Protein AF-A0A7Z9QUE1-F1 (afdb_monomer_lite)

Sequence (65 aa):
DNPVWIGNDGYQQHFNGLIDEVAIFNMALTVDEIKRIIKQGLSEVLAASPQGKIALTWGRIKNDL

Secondary structure (DSSP, 8-state):
-----SSB-SSS-B--S---S----SSPPPHHHHHHHHHHHHHHHH---GGG-HHHHHHHHHH--

Foldseek 3Di:
DDDDDDQDPVPPHGNDDDDDQDDDDPDDDDPVRVVCCVVPPPVVVPPPPPVPDPVVVVVVVVVVD

Radius of gyration: 18.9 Å; chains: 1; bounding box: 56×26×33 Å

Structure (mmCIF, N/CA/C/O backbone):
data_AF-A0A7Z9QUE1-F1
#
_entry.id   AF-A0A7Z9QUE1-F1
#
loop_
_atom_site.group_PDB
_atom_site.id
_atom_site.type_symbol
_atom_site.label_atom_id
_atom_site.label_alt_id
_atom_site.label_comp_id
_atom_site.label_asym_id
_atom_site.label_entity_id
_atom_site.label_seq_id
_atom_site.pdbx_PDB_ins_code
_atom_site.Cartn_x
_atom_site.Cartn_y
_atom_site.Cartn_z
_atom_site.occupancy
_atom_site.B_iso_or_equiv
_atom_site.auth_seq_id
_atom_site.auth_comp_id
_atom_site.auth_asym_id
_atom_site.auth_atom_id
_atom_site.pdbx_PDB_model_num
ATOM 1 N N . ASP A 1 1 ? 0.323 14.234 -16.577 1.00 71.00 1 ASP A N 1
ATOM 2 C CA . ASP A 1 1 ? -0.036 13.064 -15.756 1.00 71.00 1 ASP A CA 1
ATOM 3 C C . ASP A 1 1 ? 1.105 12.072 -15.727 1.00 71.00 1 ASP A C 1
ATOM 5 O O . ASP A 1 1 ? 1.574 11.681 -16.788 1.00 71.00 1 ASP A O 1
ATOM 9 N N . ASN A 1 2 ? 1.566 11.710 -14.527 1.00 81.94 2 ASN A N 1
ATOM 10 C CA . ASN A 1 2 ? 2.590 10.686 -14.321 1.00 81.94 2 ASN A CA 1
ATOM 11 C C . ASN A 1 2 ? 1.927 9.496 -13.614 1.00 81.94 2 ASN A C 1
ATOM 13 O O . ASN A 1 2 ? 1.542 9.642 -12.451 1.00 81.94 2 ASN A O 1
ATOM 17 N N . PRO A 1 3 ? 1.733 8.356 -14.296 1.00 85.56 3 PRO A N 1
ATOM 18 C CA . PRO A 1 3 ? 1.103 7.192 -13.686 1.00 85.56 3 PRO A CA 1
ATOM 19 C C . PRO A 1 3 ? 1.974 6.613 -12.564 1.00 85.56 3 PRO A C 1
ATOM 21 O O . PRO A 1 3 ? 3.203 6.650 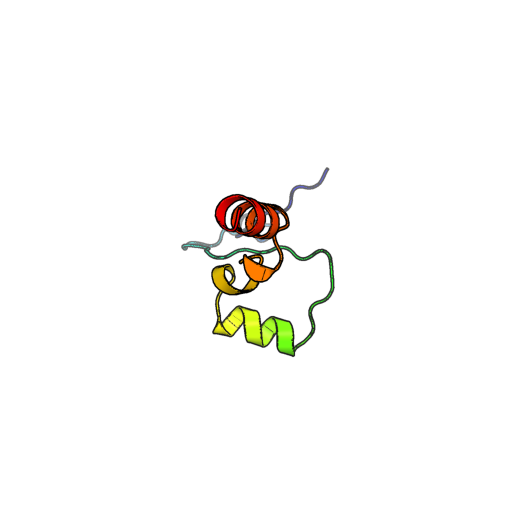-12.628 1.00 85.56 3 PRO A O 1
ATOM 24 N N . VAL A 1 4 ? 1.321 6.057 -11.543 1.00 88.81 4 VAL A N 1
ATOM 25 C CA . VAL A 1 4 ? 1.977 5.235 -10.519 1.00 88.81 4 VAL A CA 1
ATOM 26 C C . VAL A 1 4 ? 2.152 3.827 -11.077 1.00 88.81 4 VAL A C 1
ATOM 28 O O . VAL A 1 4 ? 1.189 3.223 -11.549 1.00 88.81 4 VAL A O 1
ATOM 31 N N . TRP A 1 5 ? 3.369 3.297 -10.989 1.00 91.06 5 TRP A N 1
ATOM 32 C CA . TRP A 1 5 ? 3.700 1.930 -11.385 1.00 91.06 5 TRP A CA 1
ATOM 33 C C . TRP A 1 5 ? 3.969 1.077 -10.144 1.00 91.06 5 TRP A C 1
ATOM 35 O O . TRP A 1 5 ? 4.619 1.531 -9.205 1.00 91.06 5 TRP A O 1
ATOM 45 N N . ILE A 1 6 ? 3.488 -0.166 -10.145 1.00 92.88 6 ILE A N 1
ATOM 46 C CA . ILE A 1 6 ? 3.766 -1.162 -9.102 1.00 92.88 6 ILE A CA 1
ATOM 47 C C . ILE A 1 6 ? 4.667 -2.232 -9.723 1.00 92.88 6 ILE A C 1
ATOM 49 O O . ILE A 1 6 ? 4.400 -2.694 -10.830 1.00 92.88 6 ILE A O 1
ATOM 53 N N . GLY A 1 7 ? 5.739 -2.618 -9.025 1.00 94.38 7 GLY A N 1
ATOM 54 C CA . GLY A 1 7 ? 6.682 -3.627 -9.522 1.00 94.38 7 GLY A CA 1
ATOM 55 C C . GLY A 1 7 ? 7.609 -3.133 -10.638 1.00 94.38 7 GLY A C 1
ATOM 56 O O . GLY A 1 7 ? 8.110 -3.949 -11.409 1.00 94.38 7 GLY A O 1
ATOM 57 N N . ASN A 1 8 ? 7.833 -1.820 -10.742 1.00 92.69 8 ASN A N 1
ATOM 58 C CA . ASN A 1 8 ? 8.761 -1.199 -11.687 1.00 92.69 8 ASN A CA 1
ATOM 59 C C . ASN A 1 8 ? 9.583 -0.105 -10.986 1.00 92.69 8 ASN A C 1
ATOM 61 O O . ASN A 1 8 ? 9.037 0.646 -10.180 1.00 92.69 8 ASN A O 1
ATOM 65 N N . ASP A 1 9 ? 10.875 -0.013 -11.297 1.00 88.31 9 ASP A N 1
ATOM 66 C CA . ASP A 1 9 ? 11.817 0.944 -10.693 1.00 88.31 9 ASP A CA 1
ATOM 67 C C . ASP A 1 9 ? 11.995 2.255 -11.488 1.00 88.31 9 ASP A C 1
ATOM 69 O O . ASP A 1 9 ? 12.759 3.131 -11.086 1.00 88.31 9 ASP A O 1
ATOM 73 N N . GLY A 1 10 ? 11.311 2.400 -12.625 1.00 84.44 10 GLY A N 1
ATOM 74 C CA . GLY A 1 10 ? 11.453 3.524 -13.551 1.00 84.44 10 GLY A CA 1
ATOM 75 C C . GLY A 1 10 ? 12.611 3.398 -14.551 1.00 84.44 10 GLY A C 1
ATOM 76 O O . GLY A 1 10 ? 12.698 4.221 -15.461 1.00 84.44 10 GLY A O 1
ATOM 77 N N . TYR A 1 11 ? 13.457 2.367 -14.449 1.00 82.56 11 TYR A N 1
ATOM 78 C CA . TYR A 1 11 ? 14.648 2.151 -15.281 1.00 82.56 11 TYR A CA 1
ATOM 79 C C . TYR A 1 11 ? 14.690 0.731 -15.870 1.00 82.56 11 TYR A C 1
ATOM 81 O O . TYR A 1 11 ? 15.706 0.042 -15.842 1.00 82.56 11 TYR A O 1
ATOM 89 N N . GLN A 1 12 ? 13.565 0.315 -16.463 1.00 84.88 12 GLN A N 1
ATOM 90 C CA . GLN A 1 12 ? 13.356 -0.978 -17.140 1.00 84.88 12 GLN A CA 1
ATOM 91 C C . GLN A 1 12 ? 13.475 -2.232 -16.258 1.00 84.88 12 GLN A C 1
ATOM 93 O O . GLN A 1 12 ? 13.351 -3.342 -16.780 1.00 84.88 12 GLN A O 1
ATOM 98 N N . GLN A 1 13 ? 13.666 -2.107 -14.943 1.00 90.44 13 GLN A N 1
ATOM 99 C CA . GLN A 1 13 ? 13.659 -3.270 -14.067 1.00 90.44 13 GLN A CA 1
ATOM 100 C C . GLN A 1 13 ? 12.233 -3.545 -13.604 1.00 90.44 13 GLN A C 1
ATOM 102 O O . GLN A 1 13 ? 11.503 -2.661 -13.145 1.00 90.44 13 GLN A O 1
ATOM 107 N N . HIS A 1 14 ? 11.831 -4.803 -13.745 1.00 92.75 14 HIS A N 1
ATOM 108 C CA . HIS A 1 14 ? 10.523 -5.283 -13.331 1.00 92.75 14 HIS A CA 1
ATOM 109 C C . HIS A 1 14 ? 10.690 -6.338 -12.250 1.00 92.75 14 HIS A C 1
ATOM 111 O O . HIS A 1 14 ? 11.555 -7.212 -12.340 1.00 92.75 14 HIS A O 1
ATOM 117 N N . PHE A 1 15 ? 9.840 -6.265 -11.232 1.00 95.12 15 PHE A N 1
ATOM 118 C CA . PHE A 1 15 ? 9.746 -7.324 -10.244 1.00 95.12 15 PHE A CA 1
ATOM 119 C C . PHE A 1 15 ? 9.264 -8.611 -10.924 1.00 95.12 15 PHE A C 1
ATOM 121 O O . PHE A 1 15 ? 8.217 -8.625 -11.570 1.00 95.12 15 PHE A O 1
ATOM 128 N N . ASN A 1 16 ? 10.033 -9.692 -10.782 1.00 95.00 16 ASN A N 1
ATOM 129 C CA . ASN A 1 16 ? 9.692 -10.998 -11.339 1.00 95.00 16 ASN A CA 1
ATOM 130 C C . ASN A 1 16 ? 9.113 -11.903 -10.243 1.00 95.00 16 ASN A C 1
ATOM 132 O O . ASN A 1 16 ? 9.826 -12.706 -9.642 1.00 95.00 16 ASN A O 1
ATOM 136 N N . GLY A 1 17 ? 7.823 -11.728 -9.962 1.00 95.06 17 GLY A N 1
ATOM 137 C CA . GLY A 1 17 ? 7.087 -12.489 -8.957 1.00 95.06 17 GLY A CA 1
ATOM 138 C C . GLY A 1 17 ? 5.628 -12.047 -8.851 1.00 95.06 17 GLY A C 1
ATOM 139 O O . GLY A 1 17 ? 5.178 -11.171 -9.590 1.00 95.06 17 GLY A O 1
ATOM 140 N N . LEU A 1 18 ? 4.889 -12.654 -7.918 1.00 95.44 18 LEU A N 1
ATOM 141 C CA . LEU A 1 18 ? 3.522 -12.248 -7.593 1.00 95.44 18 LEU A CA 1
ATOM 142 C C . LEU A 1 18 ? 3.553 -11.101 -6.575 1.00 95.44 18 LEU A C 1
ATOM 144 O O . LEU A 1 18 ? 4.216 -11.212 -5.547 1.00 95.44 18 LEU A O 1
ATOM 148 N N . ILE A 1 19 ? 2.842 -10.016 -6.878 1.00 94.19 19 ILE A N 1
ATOM 149 C CA . ILE A 1 19 ? 2.563 -8.925 -5.939 1.00 94.19 19 ILE A CA 1
ATOM 150 C C . ILE A 1 19 ? 1.087 -9.033 -5.562 1.00 94.19 19 ILE A C 1
ATOM 152 O O . ILE A 1 19 ? 0.224 -8.968 -6.439 1.00 94.19 19 ILE A O 1
ATOM 156 N N . ASP A 1 20 ? 0.803 -9.188 -4.276 1.00 92.19 20 ASP A N 1
ATOM 157 C CA . ASP A 1 20 ? -0.538 -9.237 -3.706 1.00 92.19 20 ASP A CA 1
ATOM 158 C C . ASP A 1 20 ? -0.726 -8.180 -2.602 1.00 92.19 20 ASP A C 1
ATOM 160 O O . ASP A 1 20 ? 0.200 -7.457 -2.235 1.00 92.19 20 ASP A O 1
ATOM 164 N N . GLU A 1 21 ? -1.978 -8.011 -2.162 1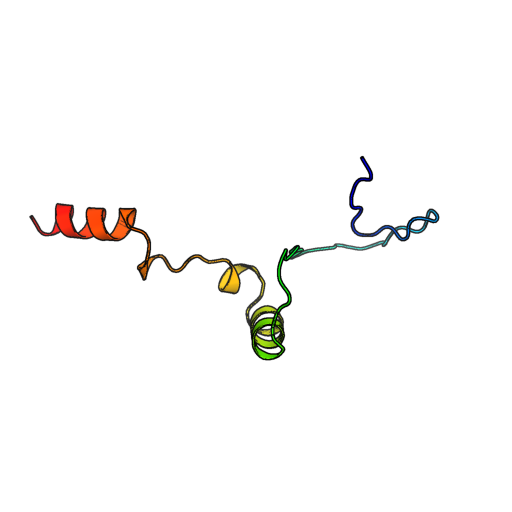.00 91.31 21 GLU A N 1
ATOM 165 C CA . GLU A 1 21 ? -2.382 -7.126 -1.055 1.00 91.31 21 GLU A CA 1
ATOM 166 C C . GLU A 1 21 ? -1.824 -5.678 -1.089 1.00 91.31 21 GLU A C 1
ATOM 168 O O . GLU A 1 21 ? -1.396 -5.130 -0.074 1.00 91.31 21 GLU A O 1
ATOM 173 N N . VAL A 1 22 ? -1.866 -4.999 -2.245 1.00 91.50 22 VAL A N 1
ATOM 174 C CA . VAL A 1 22 ? -1.387 -3.605 -2.359 1.00 91.50 22 VAL A CA 1
ATOM 175 C C . VAL A 1 22 ? -2.430 -2.590 -1.871 1.00 91.50 22 VAL A C 1
ATOM 177 O O . VAL A 1 22 ? -3.555 -2.557 -2.369 1.00 91.50 22 VAL A O 1
ATOM 180 N N . ALA A 1 23 ? -2.025 -1.688 -0.969 1.00 91.31 23 ALA A N 1
ATOM 181 C CA . ALA A 1 23 ? -2.787 -0.495 -0.583 1.00 91.31 23 ALA A CA 1
ATOM 182 C C . ALA A 1 23 ? -1.968 0.790 -0.742 1.00 91.31 23 ALA A C 1
ATOM 184 O O . ALA A 1 23 ? -0.761 0.819 -0.508 1.00 91.31 23 ALA A O 1
ATOM 185 N N . ILE A 1 24 ? -2.667 1.874 -1.083 1.00 91.50 24 ILE A N 1
ATOM 186 C CA . ILE A 1 24 ? -2.133 3.237 -1.140 1.00 91.50 24 ILE A CA 1
ATOM 187 C C . ILE A 1 24 ? -2.917 4.079 -0.135 1.00 91.50 24 ILE A C 1
ATOM 189 O O . ILE A 1 24 ? -4.145 4.142 -0.198 1.00 91.50 24 ILE A O 1
ATOM 193 N N . PHE A 1 25 ? -2.209 4.737 0.781 1.00 91.88 25 PHE A N 1
ATOM 194 C CA . PHE A 1 25 ? -2.801 5.598 1.801 1.00 91.88 25 PHE A CA 1
ATOM 195 C C . PHE A 1 25 ? -2.516 7.062 1.474 1.00 91.88 25 PHE A C 1
ATOM 197 O O . PHE A 1 25 ? -1.385 7.435 1.176 1.00 91.88 25 PHE A O 1
ATOM 204 N N . ASN A 1 26 ? -3.540 7.907 1.568 1.00 94.50 26 ASN A N 1
ATOM 205 C CA . ASN A 1 26 ? -3.410 9.362 1.453 1.00 94.50 26 ASN A CA 1
ATOM 206 C C . ASN A 1 26 ? -3.102 10.038 2.805 1.00 94.50 26 ASN A C 1
ATOM 208 O O . ASN A 1 26 ? -3.178 11.260 2.916 1.00 94.50 26 ASN A O 1
ATOM 212 N N . MET A 1 27 ? -2.788 9.246 3.833 1.00 93.81 27 MET A N 1
ATOM 213 C CA . MET A 1 27 ? -2.505 9.688 5.194 1.00 93.81 27 MET A CA 1
ATOM 214 C C . MET A 1 27 ? -1.313 8.909 5.752 1.00 93.81 27 MET A C 1
ATOM 216 O O . MET A 1 27 ? -1.108 7.742 5.413 1.00 93.81 27 MET A O 1
ATOM 220 N N . ALA A 1 28 ? -0.538 9.550 6.627 1.00 96.25 28 ALA A N 1
ATOM 221 C CA . ALA A 1 28 ? 0.516 8.876 7.371 1.00 96.25 28 ALA A CA 1
ATOM 222 C C . ALA A 1 28 ? -0.095 7.910 8.397 1.00 96.25 28 ALA A C 1
ATOM 224 O O . ALA A 1 28 ? -0.886 8.321 9.246 1.00 96.25 28 ALA A O 1
ATOM 225 N N . LEU A 1 29 ? 0.289 6.637 8.317 1.00 93.94 29 LEU A N 1
ATOM 226 C CA . LEU A 1 29 ? -0.105 5.620 9.286 1.00 93.94 29 LEU A CA 1
ATOM 227 C C . LEU A 1 29 ? 0.790 5.675 10.524 1.00 93.94 29 LEU A C 1
ATOM 229 O O . LEU A 1 29 ? 1.999 5.896 10.436 1.00 93.94 29 LEU A O 1
ATOM 233 N N . THR A 1 30 ? 0.201 5.408 11.683 1.00 96.44 30 THR A N 1
ATOM 234 C CA . THR A 1 30 ? 0.938 5.189 12.928 1.00 96.44 30 THR A CA 1
ATOM 235 C C . THR A 1 30 ? 1.619 3.818 12.935 1.00 96.44 30 THR A C 1
ATOM 237 O O . THR A 1 30 ? 1.238 2.889 12.219 1.00 96.44 30 THR A O 1
ATOM 240 N N . VAL A 1 31 ? 2.621 3.657 13.803 1.00 97.06 31 VAL A N 1
ATOM 241 C CA . VAL A 1 31 ? 3.338 2.382 13.978 1.00 97.06 31 VAL A CA 1
ATOM 242 C C . VAL A 1 31 ? 2.387 1.236 14.335 1.00 97.06 31 VAL A C 1
ATOM 244 O O . VAL A 1 31 ? 2.564 0.114 13.859 1.00 97.06 31 VAL A O 1
ATOM 247 N N . ASP A 1 32 ? 1.372 1.499 15.154 1.00 95.19 32 ASP A N 1
ATOM 248 C CA . ASP A 1 32 ? 0.431 0.467 15.584 1.00 95.19 32 ASP A CA 1
ATOM 249 C C . ASP A 1 32 ? -0.553 0.079 14.476 1.00 95.19 32 ASP A C 1
ATOM 251 O O . ASP A 1 32 ? -0.891 -1.098 14.346 1.00 95.19 32 ASP A O 1
ATOM 255 N N . GLU A 1 33 ? -0.948 1.021 13.617 1.00 92.19 33 GLU A N 1
ATOM 256 C CA . GLU A 1 33 ? -1.752 0.731 12.425 1.00 92.19 33 GLU A CA 1
ATOM 257 C C . GLU A 1 33 ? -0.981 -0.122 11.418 1.00 92.19 33 GLU A C 1
ATOM 259 O O . GLU A 1 33 ? -1.526 -1.105 10.918 1.00 92.19 33 GLU A O 1
ATOM 264 N N . ILE A 1 34 ? 0.301 0.182 11.189 1.00 93.38 34 ILE A N 1
ATOM 265 C CA . ILE A 1 34 ? 1.183 -0.636 10.343 1.00 93.38 34 ILE A CA 1
ATOM 266 C C . ILE A 1 34 ? 1.291 -2.054 10.911 1.00 93.38 34 ILE A C 1
ATOM 268 O O . ILE A 1 34 ? 1.084 -3.032 10.193 1.00 93.38 34 ILE A O 1
ATOM 272 N N . LYS A 1 35 ? 1.561 -2.187 12.218 1.00 93.88 35 LYS A N 1
ATOM 273 C CA . LYS A 1 35 ? 1.635 -3.498 12.883 1.00 93.88 35 LYS A CA 1
ATOM 274 C C . LYS A 1 35 ? 0.328 -4.273 12.769 1.00 93.88 35 LYS A C 1
ATOM 276 O O . LYS A 1 35 ? 0.368 -5.494 12.639 1.00 93.88 35 LYS A O 1
ATOM 281 N N . ARG A 1 36 ? -0.814 -3.588 12.854 1.00 91.12 36 ARG A N 1
ATOM 282 C CA . ARG A 1 36 ? -2.131 -4.205 12.699 1.00 91.12 36 ARG A CA 1
ATOM 283 C C . ARG A 1 36 ? -2.316 -4.741 11.281 1.00 91.12 36 ARG A C 1
ATOM 285 O O . ARG A 1 36 ? -2.618 -5.918 11.148 1.00 91.12 36 ARG A O 1
ATOM 292 N N . ILE A 1 37 ? -2.045 -3.928 10.257 1.00 92.62 37 ILE A N 1
ATOM 293 C CA . ILE A 1 37 ? -2.138 -4.328 8.842 1.00 92.62 37 ILE A CA 1
ATOM 294 C C . ILE A 1 37 ? -1.245 -5.536 8.546 1.00 92.62 37 ILE A C 1
ATOM 296 O O . ILE A 1 37 ? -1.718 -6.505 7.969 1.00 92.62 37 ILE A O 1
ATOM 300 N N . ILE A 1 38 ? 0.012 -5.529 9.004 1.00 90.50 38 ILE A N 1
ATOM 301 C CA . ILE A 1 38 ? 0.940 -6.651 8.780 1.00 90.50 38 ILE A CA 1
ATOM 302 C C . ILE A 1 38 ? 0.437 -7.949 9.431 1.00 90.50 38 ILE A C 1
ATOM 304 O O . ILE A 1 38 ? 0.618 -9.027 8.877 1.00 90.50 38 ILE A O 1
ATOM 308 N N . LYS A 1 39 ? -0.170 -7.868 10.621 1.00 91.75 39 LYS A N 1
ATOM 309 C CA . LYS A 1 39 ? -0.627 -9.055 11.362 1.00 91.75 39 LYS A CA 1
ATOM 310 C C . LYS A 1 39 ? -1.954 -9.617 10.860 1.00 91.75 39 LYS A C 1
ATOM 312 O O . LYS A 1 39 ? -2.164 -10.818 10.969 1.00 91.75 39 LYS A O 1
ATOM 317 N N . GLN A 1 40 ? -2.849 -8.744 10.411 1.00 89.31 40 GLN A N 1
ATOM 318 C CA . GLN A 1 40 ? -4.239 -9.071 10.078 1.00 89.31 40 GLN A CA 1
ATOM 319 C C . GLN A 1 40 ? -4.484 -9.170 8.564 1.00 89.31 40 GLN A C 1
ATOM 321 O O . GLN A 1 40 ? -5.532 -9.642 8.133 1.00 89.31 40 GLN A O 1
ATOM 326 N N . GLY A 1 41 ? -3.525 -8.729 7.746 1.00 88.12 41 GLY A N 1
ATOM 327 C CA . GLY A 1 41 ? -3.711 -8.558 6.309 1.00 88.12 41 GLY A CA 1
ATOM 328 C C . GLY A 1 41 ? -4.581 -7.340 5.985 1.00 88.12 41 GLY A C 1
ATOM 329 O O . GLY A 1 41 ? -5.278 -6.774 6.836 1.00 88.12 41 GLY A O 1
ATOM 330 N N . LEU A 1 42 ? -4.557 -6.912 4.722 1.00 87.75 42 LEU A N 1
ATOM 331 C CA . LEU A 1 42 ? -5.360 -5.766 4.273 1.00 87.75 42 LEU A CA 1
ATOM 332 C C . LEU A 1 42 ? -6.864 -6.035 4.376 1.00 87.75 42 LEU A C 1
ATOM 334 O O . LEU A 1 42 ? -7.640 -5.119 4.658 1.00 87.75 42 LEU A O 1
ATOM 338 N N . SER A 1 43 ? -7.269 -7.283 4.142 1.00 78.25 43 SER A N 1
ATOM 339 C CA . SER A 1 43 ? -8.674 -7.687 4.070 1.00 78.25 43 SER A CA 1
ATOM 340 C C . SER A 1 43 ? -9.416 -7.490 5.394 1.00 78.25 43 SER A C 1
ATOM 342 O O . SER A 1 43 ? -10.569 -7.063 5.390 1.00 78.25 43 SER A O 1
ATOM 344 N N . GLU A 1 44 ? -8.759 -7.730 6.530 1.00 73.94 44 GLU A N 1
ATOM 345 C CA . GLU A 1 44 ? -9.354 -7.500 7.850 1.00 73.94 44 GLU A CA 1
ATOM 346 C C . GLU A 1 44 ? -9.383 -6.013 8.227 1.00 73.94 44 GLU A C 1
ATOM 348 O O . GLU A 1 44 ? -10.337 -5.556 8.854 1.00 73.94 44 GLU A O 1
ATOM 353 N N . VAL A 1 45 ? -8.374 -5.232 7.820 1.00 69.50 45 VAL A N 1
ATOM 354 C CA . VAL A 1 45 ? -8.290 -3.800 8.160 1.00 69.50 45 VAL A CA 1
ATOM 355 C C . VAL A 1 45 ? -9.233 -2.942 7.310 1.00 69.50 45 VAL A C 1
ATOM 357 O O . VAL A 1 45 ? -9.772 -1.953 7.807 1.00 69.50 45 VAL A O 1
ATOM 360 N N . LEU A 1 46 ? -9.459 -3.315 6.046 1.00 67.62 46 LEU A N 1
ATOM 361 C CA . LEU A 1 46 ? -10.384 -2.630 5.134 1.00 67.62 46 LEU A CA 1
ATOM 362 C C . LEU A 1 46 ? -11.820 -3.149 5.213 1.00 67.62 46 LEU A C 1
ATOM 364 O O . LEU A 1 46 ? -12.715 -2.548 4.609 1.00 67.62 46 LEU A O 1
ATOM 368 N N . ALA A 1 47 ? -12.072 -4.233 5.951 1.00 60.84 47 ALA A N 1
ATOM 369 C CA . ALA A 1 47 ? -13.425 -4.652 6.265 1.00 60.84 47 ALA A CA 1
ATOM 370 C C . ALA A 1 47 ? -14.090 -3.548 7.097 1.00 60.84 47 ALA A C 1
ATOM 372 O O . ALA A 1 47 ? -13.969 -3.500 8.320 1.00 60.84 47 ALA A O 1
ATOM 373 N N . ALA A 1 48 ? -14.799 -2.633 6.425 1.00 57.00 48 ALA A N 1
ATOM 374 C CA . ALA A 1 48 ? -15.694 -1.698 7.083 1.00 57.00 48 ALA A CA 1
ATOM 375 C C . ALA A 1 48 ? -16.612 -2.538 7.965 1.00 57.00 48 ALA A C 1
ATOM 377 O O . ALA A 1 48 ? -17.408 -3.323 7.436 1.00 57.00 48 ALA A O 1
ATOM 378 N N . SER A 1 49 ? -16.443 -2.434 9.287 1.00 58.47 49 SER A N 1
ATOM 379 C CA . SER A 1 49 ? -17.178 -3.295 10.199 1.00 58.47 49 SER A CA 1
ATOM 380 C C . SER A 1 49 ? -18.668 -3.149 9.864 1.00 58.47 49 SER A C 1
ATOM 382 O O . SER A 1 49 ? -19.190 -2.026 9.777 1.00 58.47 49 SER A O 1
ATOM 384 N N . PRO A 1 50 ? -19.379 -4.256 9.591 1.00 58.31 50 PRO A N 1
ATOM 385 C 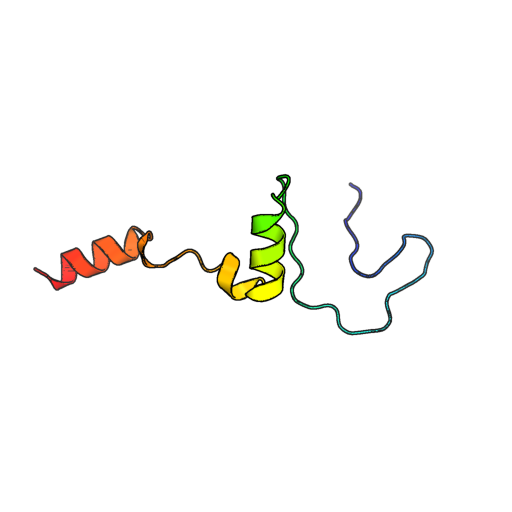CA . PRO A 1 50 ? -20.804 -4.188 9.299 1.00 58.31 50 PRO A CA 1
ATOM 386 C C . PRO A 1 50 ? -21.575 -3.492 10.433 1.00 58.31 50 PRO A C 1
ATOM 388 O O . PRO A 1 50 ? -22.635 -2.913 10.209 1.00 58.31 50 PRO A O 1
ATOM 391 N N . GLN A 1 51 ? -21.017 -3.490 11.647 1.00 58.31 51 GLN A N 1
ATOM 392 C CA . GLN A 1 51 ? -21.595 -2.888 12.843 1.00 58.31 51 GLN A CA 1
ATOM 393 C C . GLN A 1 51 ? -21.894 -1.382 12.708 1.00 58.31 51 GLN A C 1
ATOM 395 O O . GLN A 1 51 ? -22.722 -0.889 13.467 1.00 58.31 51 GLN A O 1
ATOM 400 N N . GLY A 1 52 ? -21.297 -0.670 11.743 1.00 57.06 52 GLY A N 1
ATOM 401 C CA . GLY A 1 52 ? -21.569 0.752 11.485 1.00 57.06 52 GLY A CA 1
ATOM 402 C C . GLY A 1 52 ? -22.367 1.064 10.214 1.00 57.06 52 GLY A C 1
ATOM 403 O O . GLY A 1 52 ? -22.654 2.231 9.945 1.00 57.06 52 GLY A O 1
ATOM 404 N N . LYS A 1 53 ? -22.726 0.067 9.390 1.00 72.94 53 LYS A N 1
ATOM 405 C CA . LYS A 1 53 ? -23.468 0.342 8.150 1.00 72.94 53 LYS A CA 1
ATOM 406 C C . LYS A 1 53 ? -24.920 0.685 8.473 1.00 72.94 53 LYS A C 1
ATOM 408 O O . LYS A 1 53 ? -25.688 -0.182 8.880 1.00 72.94 53 LYS A O 1
ATOM 413 N N . ILE A 1 54 ? -25.325 1.915 8.156 1.00 79.25 54 ILE A N 1
ATOM 414 C CA . ILE A 1 54 ? -26.722 2.381 8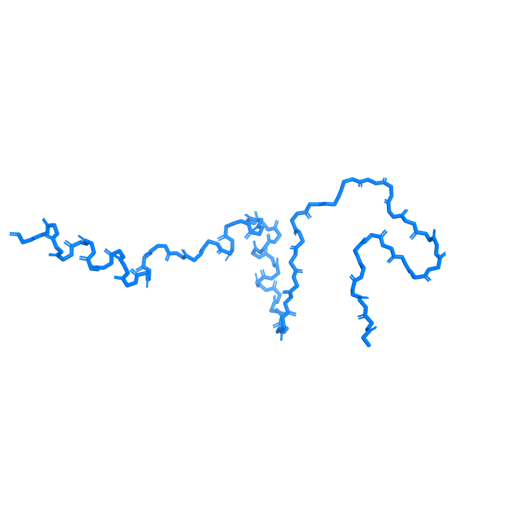.222 1.00 79.25 54 ILE A CA 1
ATOM 415 C C . ILE A 1 54 ? -27.707 1.405 7.562 1.00 79.25 54 ILE A C 1
ATOM 417 O O . ILE A 1 54 ? -28.788 1.180 8.093 1.00 79.25 54 ILE A O 1
ATOM 421 N N . ALA A 1 55 ? -27.316 0.753 6.463 1.00 79.50 55 ALA A N 1
ATOM 422 C CA . ALA A 1 55 ? -28.137 -0.259 5.800 1.00 79.50 55 ALA A CA 1
ATOM 423 C C . ALA A 1 55 ? -28.443 -1.480 6.694 1.00 79.50 55 ALA A C 1
ATOM 425 O O . ALA A 1 55 ? -29.545 -2.018 6.636 1.00 79.50 55 ALA A O 1
ATOM 426 N N . LEU A 1 56 ? -27.502 -1.900 7.548 1.00 77.31 56 LEU A N 1
ATOM 427 C CA . LEU A 1 56 ? -27.700 -3.009 8.486 1.00 77.31 56 LEU A CA 1
ATOM 428 C C . LEU A 1 56 ? -28.527 -2.590 9.703 1.00 77.31 56 LEU A C 1
ATOM 430 O O . LEU A 1 56 ? -29.354 -3.373 10.164 1.00 77.31 56 LEU A O 1
ATOM 434 N N . THR A 1 57 ? -28.370 -1.351 10.177 1.00 80.44 57 THR A N 1
ATOM 435 C CA . THR A 1 57 ? -29.241 -0.780 11.216 1.00 80.44 57 THR A CA 1
ATOM 436 C C . THR A 1 57 ? -30.693 -0.712 10.740 1.00 80.44 57 THR A C 1
ATOM 438 O O . THR A 1 57 ? -31.584 -1.184 11.439 1.00 80.44 57 THR A O 1
ATOM 441 N N . TRP A 1 58 ? -30.936 -0.218 9.520 1.00 81.88 58 TRP A N 1
ATOM 442 C CA . TRP A 1 58 ? -32.279 -0.190 8.928 1.00 81.88 58 TRP A CA 1
ATOM 443 C C . TRP A 1 58 ? -32.845 -1.588 8.660 1.00 81.88 58 TRP A C 1
ATOM 445 O O . TRP A 1 58 ? -34.038 -1.808 8.854 1.00 81.88 58 TRP A O 1
ATOM 455 N N . GLY A 1 59 ? -32.000 -2.545 8.265 1.00 87.69 59 GLY A N 1
ATOM 456 C CA . GLY A 1 59 ? -32.403 -3.943 8.104 1.00 87.69 59 GLY A CA 1
ATOM 457 C C . GLY A 1 59 ? -32.894 -4.580 9.407 1.00 87.69 59 GLY A C 1
ATOM 458 O O . GLY A 1 59 ? -33.911 -5.265 9.392 1.00 87.69 59 GLY A O 1
ATOM 459 N N . ARG A 1 60 ? -32.220 -4.318 10.536 1.00 87.38 60 ARG A N 1
ATOM 460 C CA . ARG A 1 60 ? -32.667 -4.784 11.863 1.00 87.38 60 ARG A CA 1
ATOM 461 C C . ARG A 1 60 ? -33.993 -4.149 12.270 1.00 87.38 60 ARG A C 1
ATOM 463 O O . ARG A 1 60 ? -34.937 -4.875 12.537 1.00 87.38 60 ARG A O 1
ATOM 470 N N . ILE A 1 61 ? -34.100 -2.819 12.185 1.00 88.69 61 ILE A N 1
ATOM 471 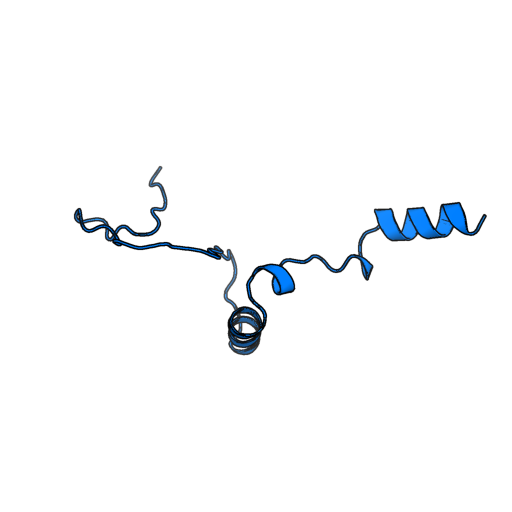C CA . ILE A 1 61 ? -35.330 -2.085 12.540 1.00 88.69 61 ILE A CA 1
ATOM 472 C C . ILE A 1 61 ? -36.544 -2.608 11.766 1.00 88.69 61 ILE A C 1
ATOM 474 O O . ILE A 1 61 ? -37.623 -2.731 12.329 1.00 88.69 61 ILE A O 1
ATOM 478 N N . LYS A 1 62 ? -36.382 -2.913 10.474 1.00 85.88 62 LYS A N 1
ATOM 479 C CA . LYS A 1 62 ? -37.488 -3.401 9.646 1.00 85.88 62 LYS A CA 1
ATOM 480 C C . LYS A 1 62 ? -37.909 -4.836 9.975 1.00 85.88 62 LYS A C 1
ATOM 482 O O . LYS A 1 62 ? -39.057 -5.174 9.733 1.00 85.88 62 LYS A O 1
ATOM 487 N N . ASN A 1 63 ? -36.990 -5.665 10.464 1.00 84.81 63 ASN A 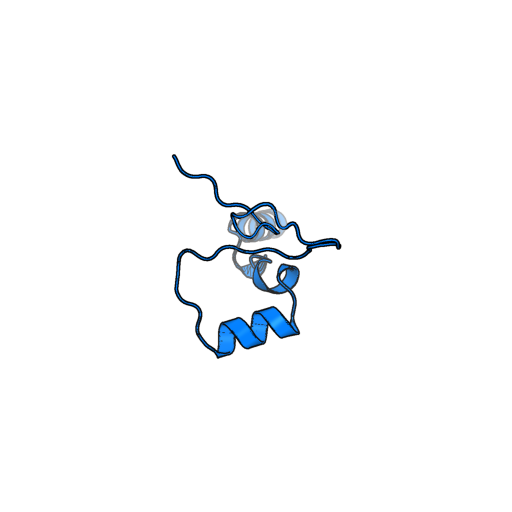N 1
ATOM 488 C CA . ASN A 1 63 ? -37.275 -7.056 10.820 1.00 84.81 63 ASN A CA 1
ATOM 489 C C . ASN A 1 63 ? -37.788 -7.212 12.262 1.00 84.81 63 ASN A C 1
ATOM 491 O O . ASN A 1 63 ? -38.369 -8.246 12.575 1.00 84.81 63 ASN A O 1
ATOM 495 N N . ASP A 1 64 ? -37.562 -6.211 13.117 1.00 82.69 64 ASP A N 1
ATOM 496 C CA . ASP A 1 64 ? -38.053 -6.156 14.502 1.00 82.69 64 ASP A CA 1
ATOM 497 C C . ASP A 1 64 ? -39.462 -5.514 14.617 1.00 82.69 64 ASP A C 1
ATOM 499 O O . ASP A 1 64 ? -39.969 -5.332 15.727 1.00 82.69 64 ASP A O 1
ATOM 503 N N . LEU A 1 65 ? -40.089 -5.167 13.483 1.00 55.50 65 LEU A N 1
ATOM 504 C CA . LEU A 1 65 ? -41.474 -4.686 13.333 1.00 55.50 65 LEU A CA 1
ATOM 505 C C . LEU A 1 65 ? -42.335 -5.744 12.633 1.00 55.50 65 LEU A C 1
ATOM 507 O O . LEU A 1 65 ? -43.525 -5.852 13.004 1.00 55.50 65 LEU A O 1
#

pLDDT: mean 84.73, std 11.56, range [55.5, 97.06]